Protein 7T7Z (pdb70)

Radius of gyration: 14.28 Å; Cα contacts (8 Å, |Δi|>4): 454; chains: 1; bounding box: 36×29×34 Å

InterPro domains:
  IPR001701 Glycoside hydrolase family 9 [PF00759] (27-450)
  IPR008928 Six-hairpin glycosidase superfamily [SSF48208] (24-455)
  IPR012341 Six-hairpin glycosidase-like superfamily [G3DSA:1.50.10.10] (22-467)
  IPR018221 Glycoside hydrolase family 9, His active site [PS00592] (366-392)
  IPR033126 Glycosyl hydrolases family 9, Asp/Glu active sites [PS00698] (426-444)

Secondary structure (DSSP, 8-state):
--SPPEEEEESSSB-TT-EE---SSEEEEE-SS--TT-S-EEEE---TT-EEEEEEEEEEETTT--EEEEEEE-TTT----EEEEEEETTEEEEEEEHHHHTTTPPPPTTSEEEEEEEHHHHH---SEEEEEEEEE-S-S----EEEEEEEEE-

Foldseek 3Di:
DPFWDKFWQQALHGDDPKDWPWDFDWDSADQPQADPVGRGWIKGWAAQFTKGKIWAALPDACVRFFKKKKKKACEPPFQAWKKKFWADPNHTQAIDTQCVQVVVHTGDHPDIDMGMDTCCPHRVDGGGTTIMMITHPPNHTDDMMIIHRTMTID

Nearest PDB structures (foldseek):
  7t7z-assembly1_A  TM=1.007E+00  e=8.226E-33  Dictyostelium discoideum
  2c26-assembly1_A  TM=5.458E-01  e=3.698E-05  Acetivibrio thermocellus
  9b45-assembly1_1  TM=5.619E-01  e=3.660E-03  Pseudomonas virus Pa193
  6za2-assembly1_B  TM=2.735E-01  e=1.788E-02  Porphyromonas gingivalis ATCC 33277
  6za2-assembly1_A  TM=2.754E-01  e=2.770E-02  Porphyromonas gingivalis ATCC 33277

CATH classification: 2.60.120.430

B-factor: mean 11.74, std 7.7, range [3.42, 46.46]

Sequence (154 aa):
GAMGESLSIYKSGLKNDFQDWSWGEHSLTDTTNVESGETNSISFTPKAYGAVFLGCFECIDTDTYNNIEFDINGGSSGAQLLRITVVKNSKSVGSKLITDDLNGGTPIEANSWTKIKASFIDDFKVSGKVDGIIWIQDIKGDTQSTVYISNNIIATA

Structure (mmCIF, N/CA/C/O backbone):
data_7T7Z
#
_entry.id   7T7Z
#
_cell.length_a   36.739
_cell.length_b   47.270
_cell.length_c   79.449
_cell.angle_alpha   90.000
_cell.angle_beta   90.000
_cell.angle_gamma   90.000
#
_symmetry.space_group_name_H-M   'P 2 21 21'
#
loop_
_entity.id
_entity.type
_entity.pdbx_description
1 polymer Endoglucanase
2 non-polymer 1,2-ETHANEDIOL
3 non-polymer 'SODIUM ION'
4 non-polymer '(2S)-2-hydroxybutanedioic acid'
5 water water
#
loop_
_atom_site.group_PDB
_atom_site.id
_atom_site.type_symbol
_atom_site.label_atom_id
_atom_site.label_alt_id
_atom_site.label_comp_id
_atom_site.label_asym_id
_atom_site.label_entity_id
_atom_site.label_seq_id
_atom_site.pdbx_PDB_ins_code
_atom_site.Cartn_x
_atom_site.Cartn_y
_atom_site.Cartn_z
_atom_site.occupancy
_atom_site.B_iso_or_equiv
_atom_site.auth_seq_id
_atom_site.auth_comp_id
_atom_site.auth_asym_id
_atom_site.auth_atom_id
_atom_site.pdbx_PDB_model_num
ATOM 1 N N . GLY A 1 1 ? 46.629 20.629 6.687 1.00 41.59 552 GLY A N 1
ATOM 2 C CA . GLY A 1 1 ? 45.782 21.768 6.988 1.00 38.43 552 GLY A CA 1
ATOM 3 C C . GLY A 1 1 ? 46.1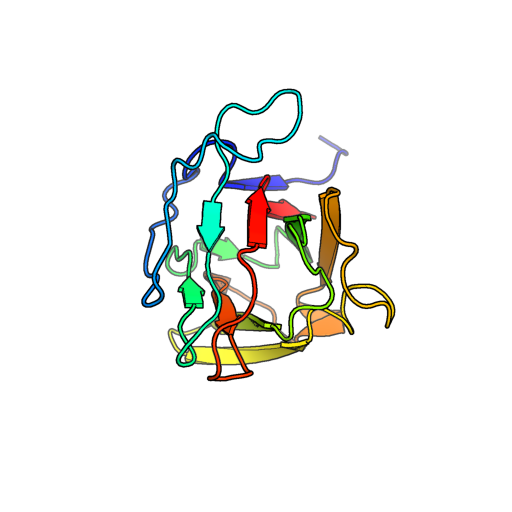05 22.407 8.324 1.00 35.07 552 GLY A C 1
ATOM 4 O O . GLY A 1 1 ? 46.171 21.725 9.348 1.00 33.47 552 GLY A O 1
ATOM 5 N N . ALA A 1 2 ? 46.311 23.728 8.313 1.00 31.68 553 ALA A N 1
ATOM 6 C CA . ALA A 1 2 ? 46.622 24.448 9.542 1.00 23.39 553 ALA A CA 1
ATOM 7 C C . ALA A 1 2 ? 45.412 24.595 10.451 1.00 16.43 553 ALA A C 1
ATOM 8 O O . ALA A 1 2 ? 45.582 24.831 11.652 1.00 14.96 553 ALA A O 1
ATOM 10 N N . MET A 1 3 ? 44.202 24.477 9.906 1.00 17.02 554 MET A N 1
ATOM 11 C CA . MET A 1 3 ? 42.999 24.501 10.727 1.00 16.16 554 MET A CA 1
ATOM 12 C C . MET A 1 3 ? 43.001 23.342 11.714 1.00 10.85 554 MET A C 1
ATOM 13 O O . MET A 1 3 ? 43.418 22.226 11.388 1.00 14.03 554 MET A O 1
ATOM 18 N N . GLY A 1 4 ? 42.535 23.615 12.929 1.00 10.59 555 GLY A N 1
ATOM 19 C CA . GLY A 1 4 ? 42.465 22.569 13.934 1.00 11.18 555 GLY A CA 1
ATOM 20 C C . GLY A 1 4 ? 41.501 21.467 13.526 1.00 9.23 555 GLY A C 1
ATOM 21 O O . GLY A 1 4 ? 40.433 21.721 12.960 1.00 11.43 555 GLY A O 1
ATOM 22 N N . GLU A 1 5 ? 41.883 20.230 13.833 1.00 9.03 556 GLU A N 1
ATOM 23 C CA . GLU A 1 5 ? 41.048 19.080 13.521 1.00 8.34 556 GLU A CA 1
ATOM 24 C C . GLU A 1 5 ? 39.776 19.086 14.366 1.00 9.08 556 GLU A C 1
ATOM 25 O O . GLU A 1 5 ? 39.709 19.685 15.442 1.00 9.13 556 GLU A O 1
ATOM 31 N N . SER A 1 6 ? 38.753 18.402 13.857 1.00 8.47 557 SER A N 1
ATOM 32 C CA . SER A 1 6 ? 37.531 18.182 14.613 1.00 8.20 557 SER A CA 1
ATOM 33 C C . SER A 1 6 ? 36.947 16.832 14.225 1.00 10.11 557 SER A C 1
ATOM 34 O O . SER A 1 6 ? 37.161 16.342 13.112 1.00 10.69 557 SER A O 1
ATOM 37 N N . LEU A 1 7 ? 36.207 16.238 15.158 1.00 7.89 558 LEU A N 1
ATOM 38 C CA . LEU A 1 7 ? 35.635 14.906 14.982 1.00 8.85 558 LEU A CA 1
ATOM 39 C C . LEU A 1 7 ? 34.186 14.951 15.444 1.00 8.33 558 LEU A C 1
ATOM 40 O O . LEU A 1 7 ? 33.917 15.059 16.644 1.00 8.86 558 LEU A O 1
ATOM 45 N N . SER A 1 8 ? 33.258 14.856 14.494 1.00 7.31 559 SER A N 1
ATOM 46 C CA . SER A 1 8 ? 31.841 14.914 14.819 1.00 8.62 559 SER A CA 1
ATOM 47 C C . SER A 1 8 ? 31.413 13.647 15.550 1.00 7.82 559 SER A C 1
ATOM 48 O O . SER A 1 8 ? 31.730 12.531 15.130 1.00 8.02 559 SER A O 1
ATOM 51 N N . ILE A 1 9 ? 30.679 13.823 16.640 1.00 6.03 560 ILE A N 1
ATOM 52 C CA . ILE A 1 9 ? 30.141 12.720 17.425 1.00 5.71 560 ILE A CA 1
ATOM 53 C C . ILE A 1 9 ? 28.634 12.594 17.236 1.00 6.73 560 ILE A C 1
ATOM 54 O O . ILE A 1 9 ? 28.109 11.498 17.015 1.00 6.31 560 ILE A O 1
ATOM 59 N N . TYR A 1 10 ? 27.924 13.714 17.298 1.00 5.69 561 TYR A N 1
ATOM 60 C CA . TYR A 1 10 ? 26.510 13.751 16.945 1.00 5.15 561 TYR A CA 1
ATOM 61 C C . TYR A 1 10 ? 26.258 15.043 16.191 1.00 5.71 561 TYR A C 1
ATOM 62 O O . TYR A 1 10 ? 26.511 16.131 16.718 1.00 6.11 561 TYR A O 1
ATOM 71 N N . LYS A 1 11 ? 25.769 14.925 14.962 1.00 6.73 562 LYS A N 1
ATOM 72 C CA . LYS A 1 11 ? 25.394 16.079 14.142 1.00 5.84 562 LYS A CA 1
ATOM 73 C C . LYS A 1 11 ? 24.139 15.644 13.393 1.00 5.38 562 LYS A C 1
ATOM 74 O O . LYS A 1 11 ? 24.222 15.075 12.301 1.00 8.05 562 LYS A O 1
ATOM 77 N N . SER A 1 12 ? 22.979 15.896 14.003 1.00 6.80 563 SER A N 1
ATOM 78 C CA . SER A 1 12 ? 21.705 15.375 13.506 1.00 6.73 563 SER A CA 1
ATOM 79 C C . SER A 1 12 ? 21.767 13.863 13.311 1.00 7.26 563 SER A C 1
ATOM 80 O O . SER A 1 12 ? 21.195 13.311 12.369 1.00 12.73 563 SER A O 1
ATOM 83 N N . GLY A 1 13 ? 22.475 13.195 14.204 1.00 4.89 564 GLY A N 1
ATOM 84 C CA . GLY A 1 13 ? 22.692 11.763 14.123 1.00 6.11 564 GLY A CA 1
ATOM 85 C C . GLY A 1 13 ? 24.102 11.412 14.556 1.00 6.90 564 GLY A C 1
ATOM 86 O O . GLY A 1 13 ? 25.025 12.223 14.495 1.00 5.98 564 GLY A O 1
ATOM 87 N N . LEU A 1 14 ? 24.270 10.171 15.004 1.00 5.38 565 LEU A N 1
ATOM 88 C CA . LEU A 1 14 ? 25.583 9.707 15.430 1.00 3.88 565 LEU A CA 1
ATOM 89 C C . LEU A 1 14 ? 26.531 9.635 14.242 1.00 5.23 565 LEU A C 1
ATOM 90 O O . LEU A 1 14 ? 26.142 9.254 13.134 1.00 7.99 565 LEU A O 1
ATOM 95 N N . LYS A 1 15 ? 27.785 10.006 14.478 1.00 4.42 566 LYS A N 1
ATOM 96 C CA . LYS A 1 15 ? 28.786 10.062 13.430 1.00 6.37 566 LYS A CA 1
ATOM 97 C C . LYS A 1 15 ? 30.044 9.356 13.906 1.00 7.67 566 LYS A C 1
ATOM 98 O O . LYS A 1 15 ? 30.233 9.120 15.102 1.00 5.67 566 LYS A O 1
ATOM 104 N N . ASN A 1 16 ? 30.892 9.007 12.939 1.00 6.84 567 ASN A N 1
ATOM 105 C CA . ASN A 1 16 ? 32.246 8.514 13.207 1.00 6.58 567 ASN A CA 1
ATOM 106 C C . ASN A 1 16 ? 32.248 7.312 14.148 1.00 6.57 567 ASN A C 1
ATOM 107 O O . ASN A 1 16 ? 33.120 7.170 15.008 1.00 9.18 567 ASN A O 1
ATOM 112 N N . ASP A 1 17 ? 31.252 6.442 13.982 1.00 7.16 568 ASP A N 1
ATOM 113 C CA . ASP A 1 17 ? 31.135 5.161 14.675 1.00 8.01 568 ASP A CA 1
ATOM 114 C C . ASP A 1 17 ? 30.789 5.305 16.151 1.00 7.40 568 ASP A C 1
ATOM 115 O O . ASP A 1 17 ? 30.894 4.329 16.903 1.00 7.89 568 ASP A O 1
ATOM 120 N N . PHE A 1 18 ? 30.380 6.486 16.598 1.00 6.78 569 PHE A N 1
ATOM 121 C CA . PHE A 1 18 ? 29.988 6.623 17.991 1.00 6.40 569 PHE A CA 1
ATOM 122 C C . PHE A 1 18 ? 28.670 5.908 18.239 1.00 6.72 569 PHE A C 1
ATOM 123 O O . PHE A 1 18 ? 27.777 5.900 17.387 1.00 7.62 569 PHE A O 1
ATOM 131 N N . GLN A 1 19 ? 28.572 5.275 19.403 1.00 4.76 570 GLN A N 1
ATOM 132 C CA . GLN A 1 19 ? 27.449 4.421 19.748 1.00 4.46 570 GLN A CA 1
ATOM 133 C C . GLN A 1 19 ? 26.666 5.025 20.904 1.00 5.72 570 GLN A C 1
ATOM 134 O O . GLN A 1 19 ? 27.216 5.732 21.752 1.00 7.07 570 GLN A O 1
ATOM 140 N N . ASP A 1 20 ? 25.371 4.732 20.933 1.00 6.24 571 ASP A N 1
ATOM 141 C CA . ASP A 1 20 ? 24.487 5.225 21.985 1.00 6.70 571 ASP A CA 1
ATOM 142 C C . ASP A 1 20 ? 24.487 4.217 23.125 1.00 6.58 571 ASP A C 1
ATOM 143 O O . ASP A 1 20 ? 23.782 3.206 23.079 1.00 7.06 571 ASP A O 1
ATOM 148 N N . TRP A 1 21 ? 25.274 4.501 24.159 1.00 6.35 572 TRP A N 1
ATOM 149 C CA . TRP A 1 21 ? 25.342 3.673 25.354 1.00 6.14 572 TRP A CA 1
ATOM 150 C C . TRP A 1 21 ? 24.543 4.264 26.513 1.00 6.97 572 TRP A C 1
ATOM 151 O O . TRP A 1 21 ? 24.770 3.889 27.671 1.00 8.01 572 TRP A O 1
ATOM 162 N N . SER A 1 22 ? 23.599 5.156 26.213 1.00 7.04 573 SER A N 1
ATOM 163 C CA . SER A 1 22 ? 22.854 5.866 27.243 1.00 8.41 573 SER A CA 1
ATOM 164 C C . SER A 1 22 ? 22.006 4.918 28.074 1.00 8.42 573 SER A C 1
ATOM 165 O O . SER A 1 22 ? 21.490 3.909 27.584 1.00 10.75 573 SER A O 1
ATOM 168 N N . TRP A 1 23 ? 21.836 5.280 29.345 1.00 7.31 574 TRP A N 1
ATOM 169 C CA . TRP A 1 23 ? 20.902 4.590 30.214 1.00 7.64 574 TRP A CA 1
ATOM 170 C C . TRP A 1 23 ? 19.731 5.452 30.659 1.00 8.77 574 TRP A C 1
ATOM 171 O O . TRP A 1 23 ? 18.791 4.919 31.258 1.00 12.83 574 TRP A O 1
ATOM 182 N N . GLY A 1 24 ? 19.752 6.754 30.379 1.00 7.86 575 GLY A N 1
ATOM 183 C CA . GLY A 1 24 ? 18.614 7.595 30.683 1.00 11.88 575 GLY A CA 1
ATOM 184 C C . GLY A 1 24 ? 17.603 7.619 29.553 1.00 12.75 575 GLY A C 1
ATOM 185 O O . GLY A 1 24 ? 17.884 7.230 28.423 1.00 11.10 575 GLY A O 1
ATOM 186 N N . GLU A 1 25 ? 16.401 8.083 29.876 1.00 26.94 576 GLU A N 1
ATOM 187 C CA . GLU A 1 25 ? 15.379 8.233 28.851 1.00 31.51 576 GLU A CA 1
ATOM 188 C C . GLU A 1 25 ? 15.752 9.395 27.943 1.00 15.50 576 GLU A C 1
ATOM 189 O O . GLU A 1 25 ? 16.040 10.499 28.414 1.00 16.48 576 GLU A O 1
ATOM 191 N N . HIS A 1 26 ? 15.754 9.145 26.637 1.00 8.63 577 HIS A N 1
ATOM 192 C CA . HIS A 1 26 ? 16.255 10.123 25.680 1.00 7.26 577 HIS A CA 1
ATOM 193 C C . HIS A 1 26 ? 15.826 9.681 24.289 1.00 6.75 577 HIS A C 1
ATOM 194 O O . HIS A 1 26 ? 15.418 8.535 24.078 1.00 6.96 577 HIS A O 1
ATOM 201 N N . SER A 1 27 ? 15.938 10.603 23.334 1.00 5.65 578 SER A N 1
ATOM 202 C CA . SER A 1 27 ? 15.748 10.282 21.927 1.00 5.02 578 SER A CA 1
ATOM 203 C C . SER A 1 27 ? 16.868 10.920 21.125 1.00 5.24 578 SER A C 1
ATOM 204 O O . SER A 1 27 ? 17.216 12.083 21.356 1.00 7.26 578 SER A O 1
ATOM 207 N N . LEU A 1 28 ? 17.427 10.159 20.185 1.00 4.65 579 LEU A N 1
ATOM 208 C CA . LEU A 1 28 ? 18.415 10.689 19.256 1.00 5.03 579 LEU A CA 1
ATOM 209 C C . LEU A 1 28 ? 17.796 11.417 18.075 1.00 5.91 579 LEU A C 1
ATOM 210 O O . LEU A 1 28 ? 18.534 11.948 17.239 1.00 5.78 579 LEU A O 1
ATOM 215 N N . THR A 1 29 ? 16.475 11.442 17.963 1.00 4.20 580 THR A N 1
ATOM 216 C CA . THR A 1 29 ? 15.811 11.985 16.781 1.00 5.51 580 THR A CA 1
ATOM 217 C C . THR A 1 29 ? 14.735 12.986 17.168 1.00 6.42 580 THR A C 1
ATOM 218 O O . THR A 1 29 ? 13.668 13.045 16.556 1.00 7.63 580 THR A O 1
ATOM 222 N N . ASP A 1 30 ? 15.001 13.799 18.186 1.00 5.39 581 ASP A N 1
ATOM 223 C CA . ASP A 1 30 ? 14.047 14.831 18.561 1.00 7.60 581 ASP A CA 1
ATOM 224 C C . ASP A 1 30 ? 13.937 15.866 17.450 1.00 5.98 581 ASP A C 1
ATOM 225 O O . ASP A 1 30 ? 14.942 16.307 16.883 1.00 7.00 581 ASP A O 1
ATOM 230 N N . THR A 1 31 ? 12.700 16.245 17.130 1.00 5.68 582 THR A N 1
ATOM 231 C CA . THR A 1 31 ? 12.436 17.275 16.134 1.00 6.31 582 THR A CA 1
ATOM 232 C C . THR A 1 31 ? 11.697 18.472 16.718 1.00 5.72 582 THR A C 1
ATOM 233 O O . THR A 1 31 ? 11.274 19.353 15.957 1.00 9.15 582 THR A O 1
ATOM 237 N N . THR A 1 32 ? 11.542 18.541 18.042 1.00 5.98 583 THR A N 1
ATOM 238 C CA . THR A 1 32 ? 10.819 19.654 18.653 1.00 6.12 583 THR A CA 1
ATOM 239 C C . THR A 1 32 ? 11.704 20.847 18.981 1.00 9.85 583 THR A C 1
ATOM 240 O O . THR A 1 32 ? 11.197 21.968 19.085 1.00 13.18 583 THR A O 1
ATOM 244 N N . ASN A 1 33 ? 12.999 20.641 19.188 1.00 6.36 584 ASN A N 1
ATOM 2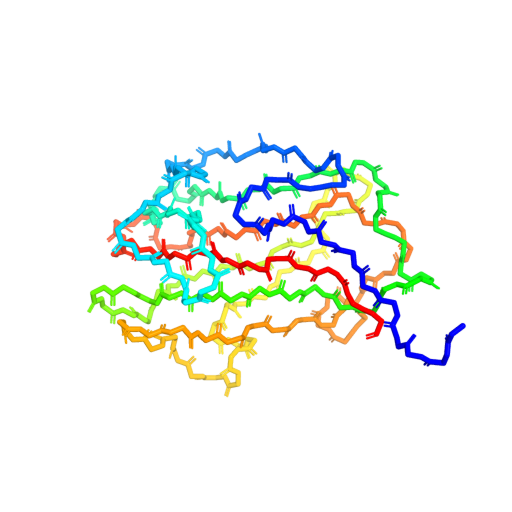45 C CA . ASN A 1 33 ? 13.919 21.739 19.466 1.00 7.53 584 ASN A CA 1
ATOM 246 C C . ASN A 1 33 ? 15.220 21.396 18.747 1.00 6.39 584 ASN A C 1
ATOM 247 O O . ASN A 1 33 ? 15.987 20.546 19.211 1.00 6.85 584 ASN A O 1
ATOM 252 N N . VAL A 1 34 ? 15.441 22.039 17.600 1.00 4.72 585 VAL A N 1
ATOM 253 C CA . VAL A 1 34 ? 16.517 21.696 16.676 1.00 6.08 585 VAL A CA 1
ATOM 254 C C . VAL A 1 34 ? 17.206 22.986 16.259 1.00 5.89 585 VAL A C 1
ATOM 255 O O . VAL A 1 34 ? 16.537 23.964 15.910 1.00 8.37 585 VAL A O 1
ATOM 259 N N . GLU A 1 35 ? 18.538 22.991 16.282 1.00 5.31 586 GLU A N 1
ATOM 260 C CA . GLU A 1 35 ? 19.270 24.164 15.823 1.00 7.44 586 GLU A CA 1
ATOM 261 C C . GLU A 1 35 ? 18.998 24.401 14.343 1.00 8.17 586 GLU A C 1
ATOM 262 O O . GLU A 1 35 ? 18.776 23.466 13.569 1.00 8.93 586 GLU A O 1
ATOM 268 N N . SER A 1 36 ? 19.013 25.671 13.948 1.00 8.33 587 SER A N 1
ATOM 269 C CA . SER A 1 36 ? 18.936 25.993 12.530 1.00 8.30 587 SER A CA 1
ATOM 270 C C . SER A 1 36 ? 20.089 25.323 11.790 1.00 12.65 587 SER A C 1
ATOM 271 O O . SER A 1 36 ? 21.206 25.222 12.303 1.00 15.69 587 SER A O 1
ATOM 274 N N . GLY A 1 37 ? 19.808 24.827 10.592 1.00 20.68 588 GLY A N 1
ATOM 275 C CA . GLY A 1 37 ? 20.809 24.078 9.868 1.00 15.03 588 GLY A CA 1
ATOM 276 C C . GLY A 1 37 ? 21.008 22.651 10.335 1.00 13.30 588 GLY A C 1
ATOM 277 O O . GLY A 1 37 ? 21.842 21.944 9.757 1.00 17.22 588 GLY A O 1
ATOM 278 N N . GLU A 1 38 ? 20.297 22.210 11.371 1.00 8.86 589 GLU A N 1
ATOM 279 C CA . GLU A 1 38 ? 20.239 20.806 11.752 1.00 8.11 589 GLU A CA 1
ATOM 280 C C . GLU A 1 38 ? 18.833 20.269 11.514 1.00 7.97 589 GLU A C 1
ATOM 281 O O . GLU A 1 38 ? 17.885 21.020 11.273 1.00 10.11 589 GLU A O 1
ATOM 287 N N . THR A 1 39 ? 18.708 18.942 11.578 1.00 8.21 590 THR A N 1
ATOM 288 C CA . THR A 1 39 ? 17.421 18.281 11.433 1.00 7.16 590 THR A CA 1
ATOM 289 C C . THR A 1 39 ? 16.964 17.537 12.678 1.00 9.11 590 THR A C 1
ATOM 29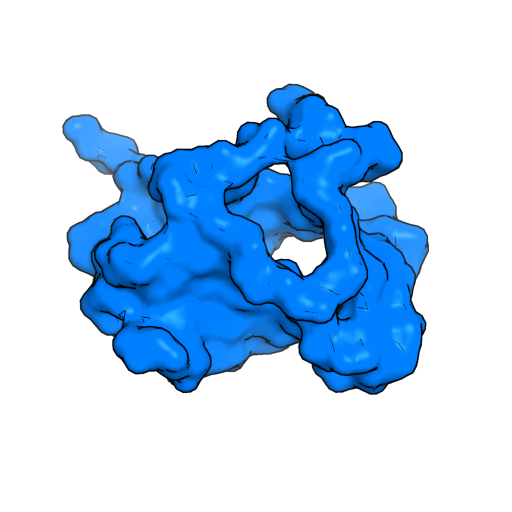0 O O . THR A 1 39 ? 15.764 17.268 12.802 1.00 10.68 590 THR A O 1
ATOM 294 N N . ASN A 1 40 ? 17.871 17.191 13.589 1.00 5.91 591 ASN A N 1
ATOM 295 C CA . ASN A 1 40 ? 17.505 16.501 14.812 1.00 6.06 591 ASN A CA 1
ATOM 296 C C . ASN A 1 40 ? 18.396 16.972 15.948 1.00 6.67 591 ASN A C 1
ATOM 297 O O . ASN A 1 40 ? 19.494 17.494 15.738 1.00 8.56 591 ASN A O 1
ATOM 302 N N . SER A 1 41 ? 17.904 16.764 17.161 1.00 5.36 592 SER A N 1
ATOM 303 C CA . SER A 1 41 ? 18.683 16.921 18.373 1.00 5.08 592 SER A CA 1
ATOM 304 C C . SER A 1 41 ? 18.502 15.681 19.241 1.00 3.42 592 SER A C 1
ATOM 305 O O . SER A 1 41 ? 17.607 14.863 19.011 1.00 5.30 592 SER A O 1
ATOM 308 N N . ILE A 1 42 ? 19.375 15.531 20.231 1.00 5.35 593 ILE A N 1
ATOM 309 C CA . ILE A 1 42 ? 19.169 14.546 21.287 1.00 5.60 593 ILE A CA 1
ATOM 310 C C . ILE A 1 42 ? 18.346 15.225 22.370 1.00 5.44 593 ILE A C 1
ATOM 311 O O . ILE A 1 42 ? 18.782 16.229 22.941 1.00 8.13 593 ILE A O 1
ATOM 316 N N . SER A 1 43 ? 17.163 14.696 22.660 1.00 4.69 594 SER A N 1
ATOM 317 C CA . SER A 1 43 ? 16.418 15.179 23.812 1.00 5.35 594 SER A CA 1
ATOM 318 C C . SER A 1 43 ? 16.644 14.239 24.984 1.00 6.39 594 SER A C 1
ATOM 319 O O . SER A 1 43 ? 16.757 13.024 24.807 1.00 6.95 594 SER A O 1
ATOM 322 N N . PHE A 1 44 ? 16.708 14.811 26.180 1.00 5.89 595 PHE A N 1
ATOM 323 C CA . PHE A 1 44 ? 17.055 14.065 27.380 1.00 7.69 595 PHE A CA 1
ATOM 324 C C . PHE A 1 44 ? 16.307 14.708 28.534 1.00 7.77 595 PHE A C 1
ATOM 325 O O . PHE A 1 44 ? 16.534 15.882 28.831 1.00 6.43 595 PHE A O 1
ATOM 333 N N . THR A 1 45 ? 15.408 13.959 29.171 1.00 6.82 596 THR A N 1
ATOM 334 C CA . THR A 1 45 ? 14.749 14.439 30.378 1.00 6.44 596 THR A CA 1
ATOM 335 C C . THR A 1 45 ? 15.583 13.963 31.557 1.00 7.75 596 THR A C 1
ATOM 336 O O . THR A 1 45 ? 15.573 12.762 31.863 1.00 8.12 596 THR A O 1
ATOM 340 N N . PRO A 1 46 ? 16.346 14.836 32.212 1.00 6.34 597 PRO A N 1
ATOM 341 C CA . PRO A 1 46 ? 17.241 14.378 33.287 1.00 8.43 597 PRO A CA 1
ATOM 342 C C . PRO A 1 46 ? 16.429 13.948 34.498 1.00 7.87 597 PRO A C 1
ATOM 343 O O . PRO A 1 46 ? 15.672 14.738 35.065 1.00 8.20 597 PRO A O 1
ATOM 347 N N . LYS A 1 47 ? 16.588 12.688 34.891 1.00 6.48 598 LYS A N 1
ATOM 348 C CA . LYS A 1 47 ? 15.881 12.163 36.049 1.00 7.44 598 LYS A CA 1
ATOM 349 C C . LYS A 1 47 ? 16.531 10.851 36.448 1.00 9.09 598 LYS A C 1
ATOM 350 O O . LYS A 1 47 ? 17.154 10.184 35.619 1.00 9.73 598 LYS A O 1
ATOM 354 N N . ALA A 1 48 ? 16.392 10.502 37.727 1.00 8.32 599 ALA A N 1
ATOM 355 C CA . ALA A 1 48 ? 16.812 9.200 38.248 1.00 10.23 599 ALA A CA 1
ATOM 356 C C . ALA A 1 48 ? 18.273 8.888 37.939 1.00 9.12 599 ALA A C 1
ATOM 357 O O . ALA A 1 48 ? 18.660 7.720 37.835 1.00 10.87 599 ALA A O 1
ATOM 359 N N . TYR A 1 49 ? 19.094 9.928 37.789 1.00 8.46 600 TYR A N 1
ATOM 360 C CA . TYR A 1 49 ? 20.528 9.793 37.549 1.00 7.97 600 TYR A CA 1
ATOM 361 C C . TYR A 1 49 ? 20.832 9.119 36.216 1.00 7.75 600 TYR A C 1
ATOM 362 O O . TYR A 1 49 ? 21.916 8.558 36.026 1.00 8.66 600 TYR A O 1
ATOM 371 N N . GLY A 1 50 ? 19.886 9.180 35.283 1.00 7.41 601 GLY A N 1
ATOM 372 C CA . GLY A 1 50 ? 20.129 8.701 33.938 1.00 8.24 601 GLY A CA 1
ATOM 373 C C . GLY A 1 50 ? 21.118 9.583 33.203 1.00 7.86 601 GLY A C 1
ATOM 374 O O . GLY A 1 50 ? 21.447 10.695 33.621 1.00 8.67 601 GLY A O 1
ATOM 375 N N . ALA A 1 51 ? 21.610 9.074 32.074 1.00 6.50 602 ALA A N 1
ATOM 376 C CA . ALA A 1 51 ? 22.610 9.812 31.319 1.00 5.98 602 ALA A CA 1
ATOM 377 C C . ALA A 1 51 ? 22.501 9.505 29.836 1.00 5.76 602 A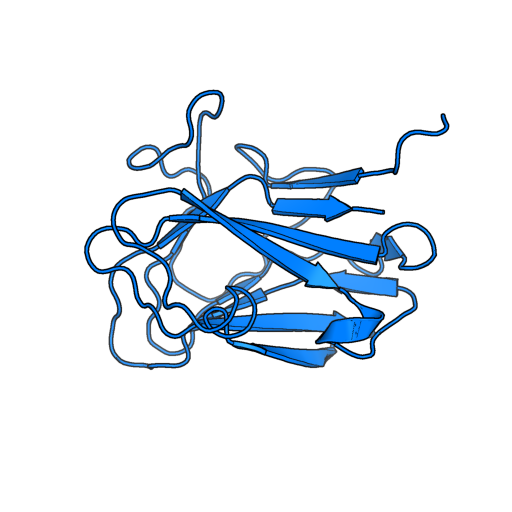LA A C 1
ATOM 378 O O . ALA A 1 51 ? 22.087 8.412 29.435 1.00 7.98 602 ALA A O 1
ATOM 380 N N . VAL A 1 52 ? 22.889 10.489 29.036 1.00 6.00 603 VAL A N 1
ATOM 381 C CA . VAL A 1 52 ? 23.193 10.292 27.626 1.00 4.40 603 VAL A CA 1
ATOM 382 C C . VAL A 1 52 ? 24.687 10.001 27.552 1.00 6.79 603 VAL A C 1
ATOM 383 O O . VAL A 1 52 ? 25.506 10.816 27.986 1.00 6.70 603 VAL A O 1
ATOM 387 N N . PHE A 1 53 ? 25.038 8.828 27.032 1.00 6.19 604 PHE A N 1
ATOM 388 C CA . PHE A 1 53 ? 26.408 8.320 27.039 1.00 6.39 604 PHE A CA 1
ATOM 389 C C . PHE A 1 53 ? 26.720 7.903 25.611 1.00 5.21 604 PHE A C 1
ATOM 390 O O . PHE A 1 53 ? 26.139 6.938 25.103 1.00 7.35 604 PHE A O 1
ATOM 398 N N . LEU A 1 54 ? 27.621 8.630 24.961 1.00 6.89 605 LEU A N 1
ATOM 399 C CA . LEU A 1 54 ? 28.027 8.335 23.597 1.00 6.74 605 LEU A CA 1
ATOM 400 C C . LEU A 1 54 ? 29.448 7.801 23.645 1.00 7.00 605 LEU A C 1
ATOM 401 O O . LEU A 1 54 ? 30.343 8.462 24.177 1.00 7.32 605 LEU A O 1
ATOM 406 N N . GLY A 1 55 ? 29.640 6.598 23.122 1.00 6.30 606 GLY A N 1
ATOM 407 C CA . GLY A 1 55 ? 30.872 5.870 23.335 1.00 6.92 606 GLY A CA 1
ATOM 408 C C . GLY A 1 55 ? 31.495 5.403 22.039 1.00 6.42 606 GLY A C 1
ATOM 409 O O . GLY A 1 55 ? 30.818 5.169 21.039 1.00 6.59 606 GLY A O 1
ATOM 410 N N . CYS A 1 56 ? 32.812 5.266 22.083 1.00 6.80 607 CYS A N 1
ATOM 411 C CA . CYS A 1 56 ? 33.579 4.764 20.953 1.00 6.23 607 CYS A CA 1
ATOM 412 C C . CYS A 1 56 ? 34.929 4.403 21.556 1.00 7.11 607 CYS A C 1
ATOM 413 O O . CYS A 1 56 ? 35.707 5.295 21.905 1.00 8.11 607 CYS A O 1
ATOM 416 N N . PHE A 1 57 ? 35.172 3.104 21.723 1.00 6.03 608 PHE A N 1
ATOM 417 C CA . PHE A 1 57 ? 36.321 2.611 22.470 1.00 6.34 608 PHE A CA 1
ATOM 418 C C . PHE A 1 57 ? 37.610 3.186 21.901 1.00 7.41 608 PHE A C 1
ATOM 419 O O . PHE A 1 57 ? 37.943 2.949 20.735 1.00 7.52 608 PHE A O 1
ATOM 427 N N . GLU A 1 58 ? 38.328 3.951 22.726 1.00 6.93 609 GLU A N 1
ATOM 428 C CA . GLU A 1 58 ? 39.632 4.522 22.384 1.00 6.88 609 GLU A CA 1
ATOM 429 C C . GLU A 1 58 ? 39.601 5.369 21.113 1.00 7.81 609 GLU A C 1
ATOM 430 O O . GLU A 1 58 ? 40.630 5.535 20.449 1.00 9.88 609 GLU A O 1
ATOM 436 N N . CYS A 1 59 ? 38.447 5.945 20.771 1.00 8.74 610 CYS A N 1
ATOM 437 C CA . CYS A 1 59 ? 38.334 6.625 19.484 1.00 9.89 610 CYS A CA 1
ATOM 438 C C . CYS A 1 59 ? 38.827 8.064 19.519 1.00 8.25 610 CYS A C 1
ATOM 439 O O . CYS A 1 59 ? 39.185 8.606 18.469 1.00 13.32 610 CYS A O 1
ATOM 442 N N . ILE A 1 60 ? 38.810 8.710 20.679 1.00 6.85 611 ILE A N 1
ATOM 443 C CA . ILE A 1 60 ? 39.268 10.090 20.812 1.00 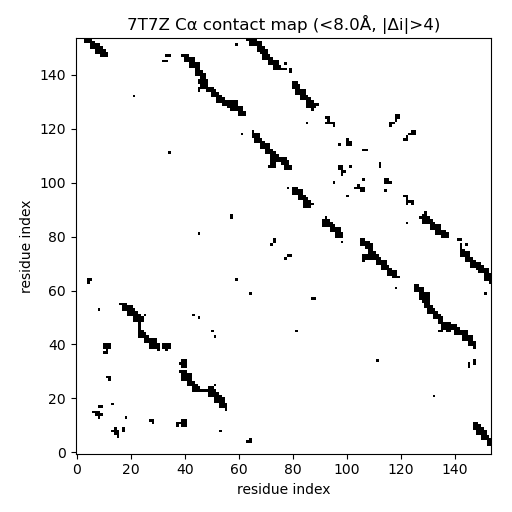7.31 611 ILE A CA 1
ATOM 444 C C . ILE A 1 60 ? 40.653 10.056 21.442 1.00 7.23 611 ILE A C 1
ATOM 445 O O . ILE A 1 60 ? 40.798 9.783 22.638 1.00 12.61 611 ILE A O 1
ATOM 450 N N . ASP A 1 61 ? 41.681 10.332 20.652 1.00 7.34 612 ASP A N 1
ATOM 451 C CA . ASP A 1 61 ? 43.041 10.418 21.167 1.00 6.74 612 ASP A CA 1
ATOM 452 C C . ASP A 1 61 ? 43.346 11.884 21.442 1.00 8.44 612 ASP A C 1
ATOM 453 O O . ASP A 1 61 ? 43.210 12.724 20.548 1.00 8.52 612 ASP A O 1
ATOM 458 N N . THR A 1 62 ? 43.742 12.195 22.678 1.00 7.11 613 THR A N 1
ATOM 459 C CA . THR A 1 62 ? 44.062 13.584 22.986 1.00 9.22 613 THR A CA 1
ATOM 460 C C . THR A 1 62 ? 45.321 14.077 22.286 1.00 8.06 613 THR A C 1
ATOM 461 O O . THR A 1 62 ? 45.586 15.284 22.324 1.00 9.19 613 THR A O 1
ATOM 465 N N . ASP A 1 63 ? 46.094 13.190 21.646 1.00 7.30 614 ASP A N 1
ATOM 466 C CA . ASP A 1 63 ? 47.161 13.673 20.774 1.00 7.85 614 ASP A CA 1
ATOM 467 C C . ASP A 1 63 ? 46.624 14.303 19.494 1.00 7.75 614 ASP A C 1
ATOM 468 O O . ASP A 1 63 ? 47.413 14.835 18.705 1.00 8.24 614 ASP A O 1
ATOM 473 N N . THR A 1 64 ? 45.306 14.251 19.288 1.00 7.20 615 THR A N 1
ATOM 474 C CA . THR A 1 64 ? 44.643 14.826 18.129 1.00 7.69 615 THR A CA 1
ATOM 475 C C . THR A 1 64 ? 43.566 15.836 18.497 1.00 6.85 615 THR A C 1
ATOM 476 O O . THR A 1 64 ? 43.384 16.815 17.765 1.00 8.30 615 THR A O 1
ATOM 480 N N . TYR A 1 65 ? 42.880 15.655 19.628 1.00 6.64 616 TYR A N 1
ATOM 481 C CA . TYR A 1 65 ? 41.794 16.536 20.053 1.00 6.03 616 TYR A CA 1
ATOM 482 C C . TYR A 1 65 ? 42.003 16.973 21.493 1.00 11.68 616 TYR A C 1
ATOM 483 O O . TYR A 1 65 ? 42.190 16.134 22.379 1.00 16.62 616 TYR A O 1
ATOM 492 N N . ASN A 1 66 ? 41.931 18.280 21.728 1.00 6.19 617 ASN A N 1
ATOM 493 C CA . ASN A 1 66 ? 42.111 18.832 23.062 1.00 6.95 617 ASN A CA 1
ATOM 494 C C . ASN A 1 66 ? 40.816 18.929 23.854 1.00 5.48 617 ASN A C 1
ATOM 495 O O . ASN A 1 66 ? 40.874 18.996 25.087 1.00 7.16 617 ASN A O 1
ATOM 500 N N . ASN A 1 67 ? 39.661 18.975 23.190 1.00 5.12 618 ASN A N 1
ATOM 501 C CA . ASN A 1 67 ? 38.426 19.353 23.861 1.00 4.77 618 ASN A CA 1
ATOM 502 C C . ASN A 1 67 ? 37.269 18.483 23.405 1.00 4.68 618 ASN A C 1
ATOM 503 O O . ASN A 1 67 ? 37.279 17.906 22.315 1.00 6.08 618 ASN A O 1
ATOM 508 N N . ILE A 1 68 ? 36.246 18.431 24.255 1.00 6.48 619 ILE A N 1
ATOM 509 C CA . ILE A 1 68 ? 34.931 17.923 23.892 1.00 4.58 619 ILE A CA 1
ATOM 510 C C . ILE A 1 68 ? 33.953 19.084 23.981 1.00 4.87 619 ILE A C 1
ATOM 511 O O . ILE A 1 68 ? 34.007 19.880 24.925 1.00 6.66 619 ILE A O 1
ATOM 516 N N . GLU A 1 69 ? 33.091 19.212 22.973 1.00 5.31 620 GLU A N 1
ATOM 517 C CA . GLU A 1 69 ? 32.161 20.330 22.914 1.00 4.81 620 GLU A CA 1
ATOM 518 C C . GLU A 1 69 ? 30.781 19.833 22.513 1.00 5.99 620 GLU A C 1
ATOM 519 O O . GLU A 1 69 ? 30.637 18.797 21.859 1.00 6.03 620 GLU A O 1
ATOM 525 N N . PHE A 1 70 ? 29.763 20.589 22.913 1.00 6.64 621 PHE A N 1
ATOM 526 C CA . PHE A 1 70 ? 28.405 20.321 22.466 1.00 6.27 621 PHE A CA 1
ATOM 527 C C . PHE A 1 70 ? 27.574 21.576 22.664 1.00 6.90 621 PHE A C 1
ATOM 528 O O . PHE A 1 70 ? 27.912 22.447 23.467 1.00 7.37 621 PHE A O 1
ATOM 536 N N . ASP A 1 71 ? 26.491 21.665 21.908 1.00 4.88 622 ASP A N 1
ATOM 537 C CA . ASP A 1 71 ? 25.497 22.705 22.105 1.00 6.07 622 ASP A CA 1
ATOM 538 C C . ASP A 1 71 ? 24.364 22.110 22.925 1.00 4.36 622 ASP A C 1
ATOM 539 O O . ASP A 1 71 ? 23.962 20.961 22.704 1.00 6.33 622 ASP A O 1
ATOM 544 N N . ILE A 1 72 ? 23.867 22.874 23.896 1.00 3.64 623 ILE A N 1
ATOM 545 C CA . ILE A 1 72 ? 22.768 22.416 24.735 1.00 4.41 623 ILE A CA 1
ATOM 546 C C . ILE A 1 72 ? 21.701 23.496 24.802 1.00 3.98 623 ILE A C 1
ATOM 547 O O . ILE A 1 72 ? 22.007 24.691 24.827 1.00 5.84 623 ILE A O 1
ATOM 552 N N . ASN A 1 73 ? 20.443 23.069 24.801 1.00 5.10 624 ASN A N 1
ATOM 553 C CA . ASN A 1 73 ? 19.309 23.967 24.952 1.00 4.41 624 ASN A CA 1
ATOM 554 C C . ASN A 1 73 ? 18.631 23.619 26.268 1.00 5.03 624 ASN A C 1
ATOM 555 O O . ASN A 1 73 ? 18.245 22.465 26.482 1.00 5.25 624 ASN A O 1
ATOM 560 N N . GLY A 1 74 ? 18.511 24.608 27.155 1.00 4.69 625 GLY A N 1
ATOM 561 C CA . GLY A 1 74 ? 17.915 24.398 28.461 1.00 5.94 625 GLY A CA 1
ATOM 562 C C . GLY A 1 74 ? 16.423 24.157 28.459 1.00 5.21 625 GLY A C 1
ATOM 563 O O . GLY A 1 74 ? 15.850 23.901 29.523 1.00 6.24 625 GLY A O 1
ATOM 564 N N . GLY A 1 75 ? 15.772 24.231 27.303 1.00 5.50 626 GLY A N 1
ATOM 565 C CA . GLY A 1 75 ? 14.346 23.952 27.278 1.00 5.76 626 GLY A CA 1
ATOM 566 C C . GLY A 1 75 ? 13.552 24.933 28.122 1.00 5.48 626 GLY A C 1
ATOM 567 O O . GLY A 1 75 ? 13.910 26.102 28.271 1.00 7.49 626 GLY A O 1
ATOM 568 N N . SER A 1 76 ? 12.459 24.433 28.708 1.00 7.95 627 SER A N 1
ATOM 569 C CA . SER A 1 76 ? 11.496 25.320 29.360 1.00 6.32 627 SER A CA 1
ATOM 570 C C . SER A 1 76 ? 12.099 26.049 30.553 1.00 8.60 627 SER A C 1
ATOM 571 O O . SER A 1 76 ? 11.849 27.245 30.747 1.00 12.37 627 SER A O 1
ATOM 574 N N . SER A 1 77 ? 12.876 25.347 31.368 1.00 8.83 628 SER A N 1
ATOM 575 C CA . SER A 1 77 ? 13.378 25.884 32.623 1.00 10.86 628 SER A CA 1
ATOM 576 C C . SER A 1 77 ? 14.807 26.395 32.549 1.00 7.94 628 SER A C 1
ATOM 577 O O . SER A 1 77 ? 15.142 27.356 33.250 1.00 9.84 628 SER A O 1
ATOM 580 N N . GLY A 1 78 ? 15.653 25.783 31.725 1.00 7.98 629 GLY A N 1
ATOM 581 C CA . GLY A 1 78 ? 17.071 26.019 31.881 1.00 8.42 629 GLY A CA 1
ATOM 582 C C . GLY A 1 78 ? 17.538 25.574 33.265 1.00 7.65 629 GLY A C 1
ATOM 583 O O . GLY A 1 78 ? 16.821 24.928 34.034 1.00 7.57 629 GLY A O 1
ATOM 584 N N . ALA A 1 79 ? 18.792 25.925 33.557 1.00 6.22 630 ALA A N 1
ATOM 585 C CA . ALA A 1 79 ? 19.369 25.773 34.896 1.00 6.75 630 ALA A CA 1
ATOM 586 C C . ALA A 1 79 ? 19.412 24.321 35.378 1.00 7.65 630 ALA A C 1
ATOM 587 O O . ALA A 1 79 ? 19.407 24.059 36.585 1.00 7.51 630 ALA A O 1
ATOM 589 N N . GLN A 1 80 ? 19.482 23.364 34.457 1.00 6.77 631 GLN A N 1
ATOM 590 C CA . GLN A 1 80 ? 19.517 21.967 34.865 1.00 6.83 631 GLN A CA 1
ATOM 591 C C . GLN A 1 80 ? 20.833 21.629 35.554 1.00 7.98 631 GLN A C 1
ATOM 592 O O . GLN A 1 80 ? 21.896 22.166 35.228 1.00 8.96 631 GLN A O 1
ATOM 598 N N . LEU A 1 81 ? 20.744 20.725 36.524 1.00 5.90 632 LEU A N 1
ATOM 599 C CA . LEU A 1 81 ? 21.909 20.233 37.245 1.00 7.66 632 LEU A CA 1
ATOM 600 C C . LEU A 1 81 ? 22.385 18.962 36.554 1.00 7.42 632 LEU A C 1
ATOM 601 O O . LEU A 1 81 ? 21.728 17.917 36.624 1.00 6.62 632 LEU A O 1
ATOM 606 N N . LEU A 1 82 ? 23.516 19.065 35.865 1.00 6.37 633 LEU A N 1
ATOM 607 C CA . LEU A 1 82 ? 24.039 17.992 35.043 1.00 5.69 633 LEU A CA 1
ATOM 608 C C . LEU A 1 82 ? 25.536 17.912 35.266 1.00 7.09 633 LEU A C 1
ATOM 609 O O . LEU A 1 82 ? 26.200 18.923 35.498 1.00 6.46 633 LEU A O 1
ATOM 614 N N . ARG A 1 83 ? 26.061 16.701 35.193 1.00 8.07 634 ARG A N 1
ATOM 615 C CA . ARG A 1 83 ? 27.495 16.487 35.216 1.00 7.46 634 ARG A CA 1
ATOM 616 C C . ARG A 1 83 ? 27.939 15.883 33.893 1.00 6.28 634 ARG A C 1
ATOM 617 O O . ARG A 1 83 ? 27.217 15.079 33.289 1.00 8.61 634 ARG A O 1
ATOM 625 N N . ILE A 1 84 ? 29.098 16.330 33.417 1.00 6.69 635 ILE A N 1
ATOM 626 C CA . ILE A 1 84 ? 29.716 15.813 32.204 1.00 6.88 635 ILE A CA 1
ATOM 627 C C . ILE A 1 84 ? 30.913 14.986 32.638 1.00 7.62 635 ILE A C 1
ATOM 628 O O . ILE A 1 84 ? 31.768 15.472 33.387 1.00 7.99 635 ILE A O 1
ATOM 633 N N . THR A 1 85 ? 30.966 13.739 32.183 1.00 7.16 636 THR A N 1
ATOM 634 C CA . THR A 1 85 ? 31.978 12.784 32.606 1.00 7.40 636 THR A CA 1
ATOM 635 C C . THR A 1 85 ? 32.716 12.264 31.381 1.00 7.38 636 THR A C 1
ATOM 636 O O . THR A 1 85 ? 32.108 12.022 30.335 1.00 9.00 636 THR A O 1
ATOM 640 N N . VAL A 1 86 ? 34.031 12.103 31.509 1.00 7.65 637 VAL A N 1
ATOM 641 C CA . VAL A 1 86 ? 34.861 11.516 30.465 1.00 7.61 637 VAL A CA 1
ATOM 642 C C . VAL A 1 86 ? 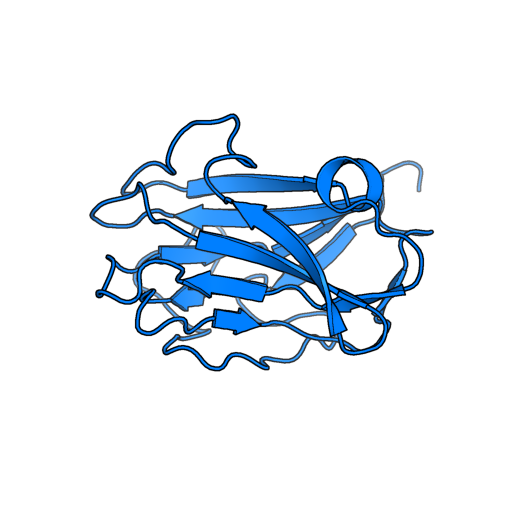35.235 10.106 30.901 1.00 6.76 637 VAL A C 1
ATOM 643 O O . VAL A 1 86 ? 35.497 9.861 32.085 1.00 9.64 637 VAL A O 1
ATOM 647 N N . VAL A 1 87 ? 35.254 9.177 29.947 1.00 7.87 638 VAL A N 1
ATOM 648 C CA . VAL A 1 87 ? 35.551 7.776 30.219 1.00 8.78 638 VAL A CA 1
ATOM 649 C C . VAL A 1 87 ? 36.874 7.414 29.553 1.00 9.01 638 VAL A C 1
ATOM 650 O O . VAL A 1 87 ? 37.089 7.724 28.375 1.00 10.47 638 VAL A O 1
ATOM 654 N N . LYS A 1 88 ? 37.760 6.772 30.313 1.00 8.47 639 LYS A N 1
ATOM 655 C CA . LYS A 1 88 ? 39.039 6.294 29.810 1.00 6.77 639 LYS A CA 1
ATOM 656 C C . LYS A 1 88 ? 39.314 4.944 30.447 1.00 9.40 639 LYS A C 1
ATOM 657 O O . LYS A 1 88 ? 39.059 4.754 31.640 1.00 10.66 639 LYS A O 1
ATOM 663 N N . ASN A 1 89 ? 39.842 4.013 29.655 1.00 8.91 640 ASN A N 1
ATOM 664 C CA . ASN A 1 89 ? 40.071 2.645 30.119 1.00 12.00 640 ASN A CA 1
ATOM 665 C C . ASN A 1 89 ? 38.812 2.056 30.751 1.00 12.75 640 ASN A C 1
ATOM 666 O O . ASN A 1 89 ? 38.862 1.399 31.794 1.00 11.49 640 ASN A O 1
ATOM 671 N N . SER A 1 90 ? 37.670 2.322 30.117 1.00 12.21 641 SER A N 1
ATOM 672 C CA . SER A 1 90 ? 36.375 1.755 30.483 1.00 10.08 641 SER A CA 1
ATOM 673 C C . SER A 1 90 ? 35.855 2.239 31.833 1.00 12.35 641 SER A C 1
ATOM 674 O O . SER A 1 90 ? 34.935 1.631 32.392 1.00 16.29 641 SER A O 1
ATOM 677 N N . LYS A 1 91 ? 36.407 3.327 32.371 1.00 11.46 642 LYS A N 1
ATOM 678 C CA . LYS A 1 91 ? 35.976 3.850 33.658 1.00 16.07 642 LYS A CA 1
ATOM 679 C C . LYS A 1 91 ? 35.877 5.366 33.589 1.00 13.17 642 LYS A C 1
ATOM 680 O O . LYS A 1 91 ? 36.626 6.021 32.860 1.00 12.87 642 LYS A O 1
ATOM 682 N N . SER A 1 92 ? 34.939 5.918 34.356 1.00 12.75 643 SER A N 1
ATOM 683 C CA . SER A 1 92 ? 34.860 7.364 34.509 1.00 12.27 643 SER A CA 1
ATOM 684 C C . SER A 1 92 ? 36.122 7.866 35.199 1.00 14.22 643 SER A C 1
ATOM 685 O O . SER A 1 92 ? 36.561 7.303 36.206 1.00 16.75 643 SER A O 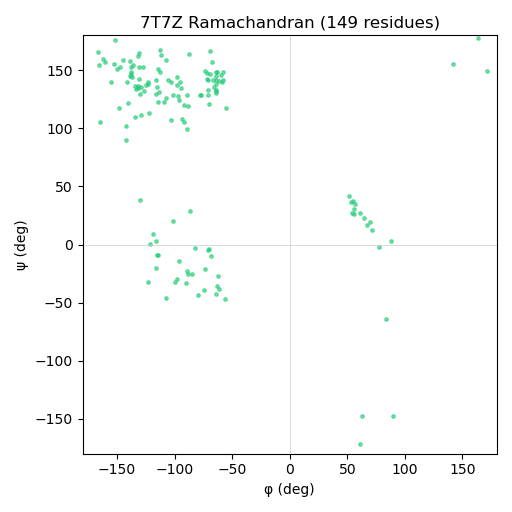1
ATOM 688 N N . VAL A 1 93 ? 36.722 8.918 34.650 1.00 12.53 644 VAL A N 1
ATOM 689 C CA . VAL A 1 93 ? 37.978 9.438 35.173 1.00 15.20 644 VAL A CA 1
ATOM 690 C C . VAL A 1 93 ? 37.893 10.891 35.608 1.00 17.69 644 VAL A C 1
ATOM 691 O O . VAL A 1 93 ? 38.891 11.443 36.078 1.00 20.05 644 VAL A O 1
ATOM 695 N N . GLY A 1 94 ? 36.732 11.521 35.489 1.00 17.95 645 GLY A N 1
ATOM 696 C CA . GLY A 1 94 ? 36.585 12.895 35.924 1.00 21.17 645 GLY A CA 1
ATOM 697 C C . GLY A 1 94 ? 35.254 13.475 35.499 1.00 14.05 645 GLY A C 1
ATOM 698 O O . GLY A 1 94 ? 34.712 13.087 34.459 1.00 16.01 645 GLY A O 1
ATOM 699 N N . SER A 1 95 ? 34.719 14.402 36.293 1.00 15.50 646 SER A N 1
ATOM 700 C CA . SER A 1 95 ? 33.433 15.017 35.997 1.00 9.81 646 SER A CA 1
ATOM 701 C C . SER A 1 95 ? 33.495 16.514 36.256 1.00 8.95 646 SER A C 1
ATOM 702 O O . SER A 1 95 ? 34.285 16.991 37.075 1.00 12.80 646 SER A O 1
ATOM 705 N N . LYS A 1 96 ? 32.648 17.251 35.539 1.00 7.55 647 LYS A N 1
ATOM 706 C CA . LYS A 1 96 ? 32.469 18.680 35.745 1.00 7.38 647 LYS A CA 1
ATOM 707 C C . LYS A 1 96 ? 30.984 18.996 35.686 1.00 6.22 647 LYS A C 1
ATOM 708 O O . LYS A 1 96 ? 30.247 18.395 34.898 1.00 7.35 647 LYS A O 1
ATOM 714 N N . LEU A 1 97 ? 30.547 19.945 36.510 1.00 7.22 648 LEU A N 1
ATOM 715 C CA . LEU A 1 97 ? 29.174 20.419 36.405 1.00 7.29 648 LEU A CA 1
ATOM 716 C C . LEU A 1 97 ? 29.004 21.251 35.144 1.00 7.14 648 LEU A C 1
ATOM 717 O O . LEU A 1 97 ? 29.887 22.027 34.769 1.00 7.13 648 LEU A O 1
ATOM 722 N N . ILE A 1 98 ? 27.850 21.108 34.493 1.00 7.40 649 ILE A N 1
ATOM 723 C CA . ILE A 1 98 ? 27.616 21.883 33.280 1.00 6.66 649 ILE A CA 1
ATOM 724 C C . ILE A 1 98 ? 27.610 23.377 33.584 1.00 7.27 649 ILE A C 1
ATOM 725 O O . ILE A 1 98 ? 28.102 24.184 32.787 1.00 7.96 649 ILE A O 1
ATOM 730 N N . THR A 1 99 ? 27.085 23.767 34.751 1.00 6.44 650 THR A N 1
ATOM 731 C CA . THR A 1 99 ? 27.097 25.177 35.130 1.00 6.92 650 THR A CA 1
ATOM 732 C C . THR A 1 99 ? 28.526 25.694 35.244 1.00 8.78 650 THR A C 1
ATOM 733 O O . THR A 1 99 ? 28.818 26.830 34.856 1.00 8.75 650 THR A O 1
ATOM 737 N N . ASP A 1 100 ? 29.427 24.861 35.769 1.00 7.09 651 ASP A N 1
ATOM 738 C CA A ASP A 1 100 ? 30.834 25.229 35.849 0.54 7.88 651 ASP A CA 1
ATOM 739 C CA B ASP A 1 100 ? 30.844 25.217 35.839 0.46 7.91 651 ASP A CA 1
ATOM 740 C C . ASP A 1 100 ? 31.421 25.435 34.456 1.00 7.38 651 ASP A C 1
ATOM 741 O O . ASP A 1 100 ? 32.087 26.447 34.194 1.00 12.10 651 ASP A O 1
ATOM 750 N N . LEU A 1 101 ? 31.193 24.476 33.556 1.00 7.85 652 LEU A N 1
ATOM 751 C CA . LEU A 1 101 ? 31.724 24.581 32.205 1.00 9.58 652 LEU A CA 1
ATOM 752 C C . LEU A 1 101 ? 31.155 25.797 31.497 1.00 11.66 652 LEU A C 1
ATOM 753 O O . LEU A 1 101 ? 31.801 26.355 30.602 1.00 14.06 652 LEU A O 1
ATOM 758 N N . ASN A 1 102 ? 29.954 26.228 31.896 1.00 8.17 653 ASN A N 1
ATOM 759 C CA . ASN A 1 102 ? 29.300 27.402 31.339 1.00 7.46 653 ASN A CA 1
ATOM 760 C C . ASN A 1 102 ? 29.705 28.690 32.046 1.00 10.47 653 ASN A C 1
ATOM 761 O O . ASN A 1 102 ? 28.909 29.631 32.110 1.00 10.91 653 ASN A O 1
ATOM 766 N N . GLY A 1 103 ? 30.920 28.747 32.593 1.00 11.39 654 GLY A N 1
ATOM 767 C CA . GLY A 1 103 ? 31.400 29.954 33.238 1.00 10.91 654 GLY A CA 1
ATOM 768 C C . GLY A 1 103 ? 30.728 30.300 34.546 1.00 13.30 654 GLY A C 1
ATOM 769 O O . GLY A 1 103 ? 30.796 31.454 34.979 1.00 15.07 654 GLY A O 1
ATOM 770 N N . GLY A 1 104 ? 30.079 29.335 35.194 1.00 11.15 655 GLY A N 1
ATOM 771 C CA . GLY A 1 104 ? 29.358 29.590 36.422 1.00 10.09 655 GLY A CA 1
ATOM 772 C C . GLY A 1 104 ? 27.923 30.029 36.239 1.00 9.58 655 GLY A C 1
ATOM 773 O O . GLY A 1 104 ? 27.249 30.326 37.235 1.00 15.43 655 GLY A O 1
ATOM 774 N N . THR A 1 105 ? 27.431 30.077 35.004 1.00 10.79 656 THR A N 1
ATOM 775 C CA . THR A 1 105 ? 26.076 30.510 34.700 1.00 10.41 656 THR A CA 1
ATOM 776 C C . THR A 1 105 ? 25.213 29.290 34.441 1.00 9.40 656 THR A C 1
ATOM 777 O O . THR A 1 105 ? 25.595 28.441 33.626 1.00 8.94 656 THR A O 1
ATOM 781 N N . PRO A 1 106 ? 24.060 29.143 35.092 1.00 7.84 657 PRO A N 1
ATOM 782 C CA . PRO A 1 106 ? 23.157 28.047 34.723 1.00 6.29 657 PRO A CA 1
ATOM 783 C C . PRO A 1 106 ? 22.740 28.179 33.266 1.00 9.02 657 PRO A C 1
ATOM 784 O O . PRO A 1 106 ? 22.601 29.284 32.738 1.00 10.46 657 PRO A O 1
ATOM 788 N N . ILE A 1 107 ? 22.560 27.035 32.602 1.00 6.85 658 ILE A N 1
ATOM 789 C CA . ILE A 1 107 ? 22.275 27.092 31.174 1.00 7.13 658 ILE A CA 1
ATOM 790 C C . ILE A 1 107 ? 20.938 27.782 30.934 1.00 8.74 658 ILE A C 1
ATOM 791 O O . ILE A 1 107 ? 19.957 27.575 31.662 1.00 8.93 658 ILE A O 1
ATOM 796 N N . GLU A 1 108 ? 20.907 28.636 29.916 1.00 7.65 659 GLU A N 1
ATOM 797 C CA . GLU A 1 108 ? 19.742 29.468 29.669 1.00 8.28 659 GLU A CA 1
ATOM 798 C C . GLU A 1 108 ? 18.588 28.631 29.131 1.00 7.40 659 GLU A C 1
ATOM 799 O O . GLU A 1 108 ? 18.781 27.643 28.419 1.00 7.46 659 GLU A O 1
ATOM 805 N N . ALA A 1 109 ? 17.376 29.039 29.487 1.00 7.01 660 ALA A N 1
ATOM 806 C CA . ALA A 1 109 ? 16.188 28.385 28.974 1.00 5.41 660 ALA A CA 1
ATOM 807 C C . ALA A 1 109 ? 15.963 28.761 27.515 1.00 7.60 660 ALA A C 1
ATOM 808 O O . ALA A 1 109 ? 16.326 29.851 27.067 1.00 8.37 660 ALA A O 1
ATOM 810 N N . ASN A 1 110 ? 15.378 27.826 26.765 1.00 6.91 661 ASN A N 1
ATOM 811 C CA . ASN A 1 110 ? 14.794 28.112 25.454 1.00 6.76 661 ASN A CA 1
ATOM 812 C C . ASN A 1 110 ? 15.795 28.737 24.484 1.00 5.56 661 ASN A C 1
ATOM 813 O O . ASN A 1 110 ? 15.430 29.589 23.669 1.00 6.43 661 ASN A O 1
ATOM 818 N N . SER A 1 111 ? 17.059 28.327 24.561 1.00 6.92 662 SER A N 1
ATOM 819 C CA . SER A 1 111 ? 18.078 28.841 23.655 1.00 5.20 662 SER A CA 1
ATOM 820 C C . SER A 1 111 ? 19.269 27.898 23.689 1.00 5.88 662 SER A C 1
ATOM 821 O O . SER A 1 111 ? 19.443 27.131 24.637 1.00 5.40 662 SER A O 1
ATOM 824 N N . TRP A 1 112 ? 20.090 27.972 22.644 1.00 5.62 663 TRP A N 1
ATOM 825 C CA . TRP A 1 112 ? 21.229 27.075 22.495 1.00 5.98 663 TRP A CA 1
ATOM 826 C C . TRP A 1 112 ? 22.492 27.720 23.052 1.00 6.35 663 TRP A C 1
ATOM 827 O O . TRP A 1 112 ? 22.772 28.893 22.783 1.00 7.19 663 TRP A O 1
ATOM 838 N N . THR A 1 113 ? 23.251 26.943 23.824 1.00 5.90 664 THR A N 1
ATOM 839 C CA . THR A 1 113 ? 24.475 27.391 24.480 1.00 6.36 664 THR A CA 1
ATOM 840 C C . THR A 1 113 ? 25.603 26.443 24.111 1.00 4.65 664 THR A C 1
ATOM 841 O O . THR A 1 113 ? 25.441 25.221 24.208 1.00 5.72 664 THR A O 1
ATOM 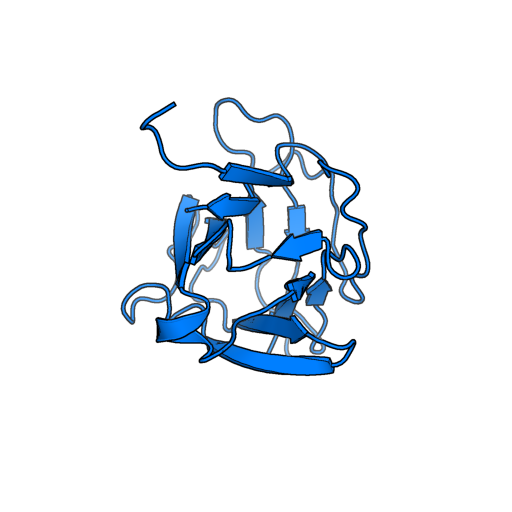845 N N . LYS A 1 114 ? 26.743 26.999 23.702 1.00 6.34 665 LYS A N 1
ATOM 846 C CA . LYS A 1 114 ? 27.934 26.195 23.462 1.00 5.15 665 LYS A CA 1
ATOM 847 C C . LYS A 1 114 ? 28.581 25.830 24.790 1.00 6.74 665 LYS A C 1
ATOM 848 O O . LYS A 1 114 ? 28.837 26.700 25.630 1.00 9.31 665 LYS A O 1
ATOM 854 N N . ILE A 1 115 ? 28.855 24.542 24.974 1.00 4.72 666 ILE A N 1
ATOM 855 C CA . ILE A 1 115 ? 29.585 24.042 26.133 1.00 5.48 666 ILE A CA 1
ATOM 856 C C . ILE A 1 115 ? 30.884 23.423 25.638 1.00 6.68 666 ILE A C 1
ATOM 857 O O . ILE A 1 115 ? 30.871 22.596 24.720 1.00 7.41 666 ILE A O 1
ATOM 862 N N . LYS A 1 116 ? 32.000 23.818 26.246 1.00 6.62 667 LYS A N 1
ATOM 863 C CA . LYS A 1 116 ? 33.312 23.310 25.874 1.00 7.03 667 LYS A CA 1
ATOM 864 C C . LYS A 1 116 ? 34.061 22.895 27.128 1.00 6.95 667 LYS A C 1
ATOM 865 O O . LYS A 1 116 ? 34.065 23.620 28.129 1.00 9.84 667 LYS A O 1
ATOM 871 N N . ALA A 1 117 ? 34.710 21.733 27.068 1.00 6.74 668 ALA A N 1
ATOM 872 C CA . ALA A 1 117 ? 35.547 21.256 28.157 1.00 8.30 668 ALA A CA 1
ATOM 873 C C . ALA A 1 117 ? 36.880 20.793 27.594 1.00 8.66 668 ALA A C 1
ATOM 874 O O . ALA A 1 117 ? 36.927 20.092 26.579 1.00 7.98 668 ALA A O 1
ATOM 876 N N . SER A 1 118 ? 37.961 21.192 28.260 1.00 7.37 669 SER A N 1
ATOM 877 C CA . SER A 1 118 ? 39.306 20.791 27.873 1.00 6.35 669 SER A CA 1
ATOM 878 C C . SER A 1 118 ? 39.649 19.489 28.586 1.00 7.73 669 SER A C 1
ATOM 879 O O . SER A 1 118 ? 39.499 19.388 29.807 1.00 7.50 669 SER A O 1
ATOM 882 N N . PHE A 1 119 ? 40.103 18.491 27.827 1.00 6.47 670 PHE A N 1
ATOM 883 C CA . PHE A 1 119 ? 40.461 17.217 28.443 1.00 6.08 670 PHE A CA 1
ATOM 884 C C . PHE A 1 119 ? 41.504 17.409 29.544 1.00 9.09 670 PHE A C 1
ATOM 885 O O . PHE A 1 119 ? 41.347 16.896 30.657 1.00 10.23 670 PHE A O 1
ATOM 893 N N . ILE A 1 120 ? 42.562 18.179 29.266 1.00 7.51 671 ILE A N 1
ATOM 894 C CA . ILE A 1 120 ? 43.618 18.348 30.262 1.00 8.65 671 ILE A CA 1
ATOM 895 C C . ILE A 1 120 ? 43.228 19.372 31.327 1.00 8.72 671 ILE A C 1
ATOM 896 O O . ILE A 1 120 ? 43.444 19.143 32.521 1.00 11.37 671 ILE A O 1
ATOM 901 N N . ASP A 1 121 ? 42.644 20.505 30.927 1.00 10.51 672 ASP A N 1
ATOM 902 C CA . ASP A 1 121 ? 42.402 21.585 31.881 1.00 11.66 672 ASP A CA 1
ATOM 903 C C . ASP A 1 121 ? 41.236 21.264 32.804 1.00 9.65 672 ASP A C 1
ATOM 904 O O . ASP A 1 121 ? 41.276 21.587 33.997 1.00 11.30 672 ASP A O 1
ATOM 909 N N . ASP A 1 122 ? 40.187 20.650 32.270 1.00 9.60 673 ASP A N 1
ATOM 910 C CA . ASP A 1 122 ? 38.974 20.419 33.038 1.00 9.78 673 ASP A CA 1
ATOM 911 C C . ASP A 1 122 ? 38.889 19.018 33.621 1.00 15.44 673 ASP A C 1
ATOM 912 O O . ASP A 1 122 ? 38.292 18.842 34.686 1.00 15.00 673 ASP A O 1
ATOM 917 N N . PHE A 1 123 ? 39.479 18.022 32.963 1.00 13.25 674 PHE A N 1
ATOM 918 C CA . PHE A 1 123 ? 39.382 16.647 33.423 1.00 14.98 674 PHE A CA 1
ATOM 919 C C . PHE A 1 123 ? 40.715 16.048 33.844 1.00 18.35 674 PHE A C 1
ATOM 920 O O . PHE A 1 123 ? 40.725 14.955 34.420 1.00 18.35 674 PHE A O 1
ATOM 928 N N . LYS A 1 124 ? 41.833 16.734 33.590 1.00 13.22 675 LYS A N 1
ATOM 929 C CA . LYS A 1 124 ? 43.164 16.204 33.889 1.00 17.58 675 LYS A CA 1
ATOM 930 C C . LYS A 1 124 ? 43.393 14.853 33.218 1.00 13.74 675 LYS A C 1
ATOM 931 O O . LYS A 1 124 ? 44.120 14.000 33.732 1.00 19.00 675 LYS A O 1
ATOM 933 N N . VAL A 1 125 ? 42.766 14.651 32.063 1.00 11.28 676 VAL A N 1
ATOM 934 C CA . VAL A 1 125 ? 42.863 13.397 31.330 1.00 10.86 676 VAL A CA 1
ATOM 935 C C . VAL A 1 125 ? 43.614 13.629 30.031 1.00 14.26 676 VAL A C 1
ATOM 936 O O . VAL A 1 125 ? 43.565 14.712 29.435 1.00 17.74 676 VAL A O 1
ATOM 940 N N . SER A 1 126 ? 44.325 12.592 29.603 1.00 12.34 677 SER A N 1
ATOM 941 C CA . SER A 1 126 ? 44.993 12.564 28.313 1.00 13.08 677 SER A CA 1
ATOM 942 C C . SER A 1 126 ? 45.085 11.110 27.871 1.00 11.78 677 SER A C 1
ATOM 943 O O . SER A 1 126 ? 44.694 10.196 28.600 1.00 12.97 677 SER A O 1
ATOM 946 N N . GLY A 1 127 ? 45.606 10.899 26.668 1.00 15.73 678 GLY A N 1
ATOM 947 C CA . GLY A 1 127 ? 45.620 9.569 26.090 1.00 10.68 678 GLY A CA 1
ATOM 948 C C . GLY A 1 127 ? 44.358 9.307 25.295 1.00 9.24 678 GLY A C 1
ATOM 949 O O . GLY A 1 127 ? 43.781 10.229 24.713 1.00 10.73 678 GLY A O 1
ATOM 950 N N . LYS A 1 128 ? 43.898 8.063 25.273 1.00 9.36 679 LYS A N 1
ATOM 951 C CA . LYS A 1 128 ? 42.727 7.693 24.488 1.00 7.54 679 LYS A CA 1
ATOM 952 C C . LYS A 1 128 ? 41.479 7.675 25.366 1.00 10.40 679 LYS A C 1
ATOM 953 O O . LYS A 1 128 ? 41.465 7.046 26.431 1.00 13.20 679 LYS A O 1
ATOM 959 N N . VAL A 1 129 ? 40.446 8.392 24.922 1.00 8.24 680 VAL A N 1
ATOM 960 C CA . VAL A 1 129 ? 39.181 8.531 25.635 1.00 9.19 680 VAL A CA 1
ATOM 961 C C . VAL A 1 129 ? 38.153 7.628 24.965 1.00 7.96 680 VAL A C 1
ATOM 962 O O . VAL A 1 129 ? 38.108 7.532 23.729 1.00 9.43 680 VAL A O 1
ATOM 966 N N . ASP A 1 130 ? 37.326 6.961 25.778 1.00 7.36 681 ASP A N 1
ATOM 967 C CA . ASP A 1 130 ? 36.348 5.991 25.295 1.00 7.32 681 ASP A CA 1
ATOM 968 C C . ASP A 1 130 ? 34.953 6.570 25.101 1.00 8.75 681 ASP A C 1
ATOM 969 O O . ASP A 1 130 ? 34.113 5.913 24.473 1.00 8.90 681 ASP A O 1
ATOM 974 N N . GLY A 1 131 ? 34.674 7.748 25.632 1.00 7.59 682 GLY A N 1
ATOM 975 C CA . GLY A 1 131 ? 33.354 8.324 25.486 1.00 9.00 682 GLY A CA 1
ATOM 976 C C . GLY A 1 131 ? 33.124 9.437 26.484 1.00 9.22 682 GLY A C 1
ATOM 977 O O . GLY A 1 131 ? 33.978 9.762 27.310 1.00 7.47 682 GLY A O 1
ATOM 978 N N . ILE A 1 132 ? 31.942 10.036 26.367 1.00 8.25 683 ILE A N 1
ATOM 979 C CA A ILE A 1 132 ? 31.513 11.162 27.189 0.49 7.80 683 ILE A CA 1
ATOM 980 C CA B ILE A 1 132 ? 31.533 11.111 27.255 0.51 7.74 683 ILE A CA 1
ATOM 981 C C . ILE A 1 132 ? 30.071 10.906 27.607 1.00 8.06 683 ILE A C 1
ATOM 982 O O . ILE A 1 132 ? 29.276 10.403 26.807 1.00 7.56 683 ILE A O 1
ATOM 991 N N . TRP A 1 133 ? 29.720 11.265 28.837 1.00 6.10 684 TRP A N 1
ATOM 992 C CA . TRP A 1 133 ? 28.322 11.204 29.226 1.00 7.92 684 TRP A CA 1
ATOM 993 C C . TRP A 1 133 ? 27.861 12.493 29.893 1.00 7.52 684 TRP A C 1
ATOM 994 O O . TRP A 1 133 ? 28.656 13.247 30.464 1.00 7.79 684 TRP A O 1
ATOM 1005 N N . ILE A 1 134 ? 26.561 12.745 29.767 1.00 6.20 685 ILE A N 1
ATOM 1006 C CA . ILE A 1 134 ? 25.892 13.905 30.341 1.00 6.02 685 ILE A CA 1
ATOM 1007 C C . ILE A 1 134 ? 24.796 13.342 31.236 1.00 5.18 685 ILE A C 1
ATOM 1008 O O . ILE A 1 134 ? 23.854 12.706 30.745 1.00 5.77 685 ILE A O 1
ATOM 1013 N N . GLN A 1 135 ? 24.929 13.543 32.546 1.00 6.13 686 GLN A N 1
ATOM 1014 C CA . GLN A 1 135 ? 24.166 12.793 33.535 1.00 7.12 686 GLN A CA 1
ATOM 1015 C C . GLN A 1 135 ? 23.360 13.704 34.451 1.00 7.23 686 GLN A C 1
ATOM 1016 O O . GLN A 1 135 ? 23.858 14.736 34.916 1.00 6.56 686 GLN A O 1
ATOM 1022 N N . ASP A 1 136 ? 22.120 13.294 34.724 1.00 6.13 687 ASP A N 1
ATOM 1023 C CA . ASP A 1 136 ? 21.318 13.918 35.766 1.00 6.95 687 ASP A CA 1
ATOM 1024 C C . ASP A 1 136 ? 21.967 13.699 37.124 1.00 7.14 687 ASP A C 1
ATOM 1025 O O . ASP A 1 136 ? 22.347 12.577 37.471 1.00 7.86 687 ASP A O 1
ATOM 1030 N N . ILE A 1 137 ? 22.075 14.767 37.912 1.00 7.03 688 ILE A N 1
ATOM 1031 C CA . ILE A 1 137 ? 22.542 14.656 39.288 1.00 7.46 688 ILE A CA 1
ATOM 1032 C C . ILE A 1 137 ? 21.490 15.059 40.307 1.00 7.88 688 ILE A C 1
ATOM 1033 O O . ILE A 1 137 ? 21.782 15.068 41.505 1.00 10.29 688 ILE A O 1
ATOM 1038 N N . LYS A 1 138 ? 20.277 15.396 39.870 1.00 7.20 689 LYS A N 1
ATOM 1039 C CA . LYS A 1 138 ? 19.207 15.802 40.774 1.00 9.03 689 LYS A CA 1
ATOM 1040 C C . LYS A 1 138 ? 18.357 14.640 41.262 1.00 11.41 689 LYS A C 1
ATOM 1041 O O . LYS A 1 138 ? 17.859 14.685 42.392 1.00 11.33 689 LYS A O 1
ATOM 1047 N N . GLY A 1 139 ? 18.166 13.612 40.441 1.00 10.67 690 GLY A N 1
ATOM 1048 C CA . GLY A 1 139 ? 17.277 12.526 40.805 1.00 11.42 690 GLY A CA 1
ATOM 1049 C C . GLY A 1 139 ? 15.840 12.876 40.482 1.00 11.86 690 GLY A C 1
ATOM 1050 O O . GLY A 1 139 ? 15.211 12.239 39.633 1.00 10.63 690 GLY A O 1
ATOM 1051 N N . ASP A 1 140 ? 15.320 13.902 41.150 1.00 11.34 691 ASP A N 1
ATOM 1052 C CA . ASP A 1 140 ? 14.007 14.431 40.816 1.00 11.58 691 ASP A CA 1
ATOM 1053 C C . ASP A 1 140 ? 13.986 14.876 39.356 1.00 11.49 691 ASP A C 1
ATOM 1054 O O . ASP A 1 140 ? 15.000 15.316 38.805 1.00 12.61 691 ASP A O 1
ATOM 1059 N N . THR A 1 141 ? 12.819 14.756 38.725 1.00 11.95 692 THR A N 1
ATOM 1060 C CA . THR A 1 141 ? 12.711 15.047 37.300 1.00 10.15 692 THR A CA 1
ATOM 1061 C C . THR A 1 141 ? 13.006 16.514 37.014 1.00 10.08 692 THR A C 1
ATOM 1062 O O . THR A 1 141 ? 12.451 17.413 37.654 1.00 12.93 692 THR A O 1
ATOM 1066 N N . GLN A 1 142 ? 13.881 16.747 36.042 1.00 7.81 693 GLN A N 1
ATOM 1067 C CA . GLN A 1 142 ? 14.196 18.074 35.544 1.00 8.42 693 GLN A CA 1
ATOM 1068 C C . GLN A 1 142 ? 13.590 18.246 34.160 1.00 7.99 693 GLN A C 1
ATOM 1069 O O . GLN A 1 142 ? 13.299 17.273 33.459 1.00 8.07 693 GLN A O 1
ATOM 1075 N N . SER A 1 143 ? 13.406 19.503 33.772 1.00 7.21 694 SER A N 1
ATOM 1076 C CA . SER A 1 143 ? 12.867 19.793 32.452 1.00 6.79 694 SER A CA 1
ATOM 1077 C C . SER A 1 143 ? 13.826 19.309 31.368 1.00 5.03 694 SER A C 1
ATOM 1078 O O . SER A 1 143 ? 15.048 19.370 31.519 1.00 6.82 694 SER A O 1
ATOM 1081 N N . THR A 1 144 ? 13.251 18.836 30.265 1.00 5.33 695 THR A N 1
ATOM 1082 C CA . THR A 1 144 ? 14.014 18.237 29.178 1.00 4.78 695 THR A CA 1
ATOM 1083 C C . THR A 1 144 ? 15.043 19.209 28.602 1.00 5.13 695 THR A C 1
ATOM 1084 O O . THR A 1 144 ? 14.778 20.404 28.431 1.00 6.55 695 THR A O 1
ATOM 1088 N N . VAL A 1 145 ? 16.224 18.680 28.296 1.00 4.42 696 VAL A N 1
ATOM 1089 C CA . VAL A 1 145 ? 17.265 19.419 27.599 1.00 3.49 696 VAL A CA 1
ATOM 1090 C C . VAL A 1 145 ? 17.445 18.822 26.213 1.00 4.97 696 VAL A C 1
ATOM 1091 O O . VAL A 1 145 ? 17.014 17.702 25.924 1.00 5.38 696 VAL A O 1
ATOM 1095 N N . TYR A 1 146 ? 18.102 19.588 25.348 1.00 4.28 697 TYR A N 1
ATOM 1096 C CA . TYR A 1 146 ? 18.365 19.184 23.977 1.00 4.49 697 TYR A CA 1
ATOM 1097 C C . TYR A 1 146 ? 19.846 19.375 23.696 1.00 5.43 697 TYR A C 1
ATOM 1098 O O . TYR A 1 146 ? 20.431 20.388 24.089 1.00 4.57 697 TYR A O 1
ATOM 1107 N N . ILE A 1 147 ? 20.452 18.385 23.045 1.00 5.39 698 ILE A N 1
ATOM 1108 C CA . ILE A 1 147 ? 21.891 18.345 22.808 1.00 4.22 698 ILE A CA 1
ATOM 1109 C C . ILE A 1 147 ? 22.143 18.185 21.316 1.00 5.58 698 ILE A C 1
ATOM 1110 O O . ILE A 1 147 ? 21.472 17.396 20.641 1.00 6.25 698 ILE A O 1
ATOM 1115 N N . SER A 1 148 ? 23.119 18.931 20.804 1.00 5.78 699 SER A N 1
ATOM 1116 C CA . SER A 1 148 ? 23.341 19.020 19.371 1.00 5.19 699 SER A CA 1
ATOM 1117 C C . SER A 1 148 ? 24.808 19.325 19.121 1.00 5.33 699 SER A C 1
ATOM 1118 O O . SER A 1 148 ? 25.495 19.869 19.985 1.00 5.61 699 SER A O 1
ATOM 1121 N N . ASN A 1 149 ? 25.288 18.942 17.940 1.00 4.66 700 ASN A N 1
ATOM 1122 C CA A ASN A 1 149 ? 26.641 19.278 17.497 0.44 6.33 700 ASN A CA 1
ATOM 1123 C CA B ASN A 1 149 ? 26.641 19.285 17.498 0.56 6.34 700 ASN A CA 1
ATOM 1124 C C . ASN A 1 149 ? 27.691 18.894 18.540 1.00 5.97 700 ASN A C 1
ATOM 1125 O O . ASN A 1 149 ? 28.505 19.709 18.980 1.00 7.15 700 ASN A O 1
ATOM 1134 N N . ILE A 1 150 ? 27.661 17.628 18.947 1.00 4.71 701 ILE A N 1
ATOM 1135 C CA . ILE A 1 150 ? 28.690 17.095 19.835 1.00 5.72 701 ILE A CA 1
ATOM 1136 C C . ILE A 1 150 ? 29.925 16.815 18.992 1.00 4.42 701 ILE A C 1
ATOM 1137 O O . ILE A 1 150 ? 29.836 16.162 17.946 1.00 6.35 701 ILE A O 1
ATOM 1142 N N . ILE A 1 151 ? 31.075 17.326 19.423 1.00 5.03 702 ILE A N 1
ATOM 1143 C CA . ILE A 1 151 ? 32.255 17.318 18.565 1.00 5.24 702 ILE A CA 1
ATOM 1144 C C . ILE A 1 151 ? 33.501 17.359 19.442 1.00 5.44 702 ILE A C 1
ATOM 1145 O O . ILE A 1 151 ? 33.540 18.056 20.461 1.00 7.99 702 ILE A O 1
ATOM 1150 N N . ALA A 1 152 ? 34.514 16.588 19.055 1.00 4.74 703 ALA A N 1
ATOM 1151 C CA . ALA A 1 152 ? 35.838 16.689 19.650 1.00 6.09 703 ALA A CA 1
ATOM 1152 C C . ALA A 1 152 ? 36.680 17.612 18.782 1.00 6.20 703 ALA A C 1
ATOM 1153 O O . ALA A 1 152 ? 36.588 17.571 17.552 1.00 8.02 703 ALA A O 1
ATOM 1155 N N . THR A 1 153 ? 37.492 18.458 19.420 1.00 5.51 704 THR A N 1
ATOM 1156 C CA . THR A 1 153 ? 38.183 19.517 18.695 1.00 6.01 704 THR A CA 1
ATOM 1157 C C . THR A 1 153 ? 39.622 19.667 19.166 1.00 7.06 704 THR A C 1
ATOM 1158 O O . THR A 1 153 ? 39.929 19.527 20.355 1.00 5.81 704 THR A O 1
ATOM 1162 N N . ALA A 1 154 ? 40.498 19.993 18.218 1.00 6.04 705 ALA A N 1
ATOM 1163 C CA . ALA A 1 154 ? 41.845 20.445 18.542 1.00 8.86 705 ALA A CA 1
ATOM 1164 C C . ALA A 1 154 ? 41.785 21.892 19.021 1.00 8.59 705 ALA A C 1
ATOM 1165 O O . ALA A 1 154 ? 40.750 22.560 18.871 1.00 8.51 705 ALA A O 1
#

Solvent-accessible surface area: 6947 Å² total; per-residue (Å²): 120,118,165,33,102,64,32,29,2,0,41,29,20,55,92,78,119,6,90,50,112,25,127,10,70,60,43,42,95,21,100,114,33,43,27,115,84,39,95,28,0,0,12,1,40,0,53,77,120,4,0,2,24,4,0,10,132,67,52,1,43,26,121,57,22,84,12,2,16,4,19,0,4,0,4,92,68,4,51,3,89,1,73,0,0,0,8,57,112,90,53,60,65,24,48,51,93,0,39,72,28,31,74,51,76,66,3,107,25,104,45,67,26,115,1,111,2,17,2,108,121,47,11,87,8,57,30,89,0,4,0,11,33,6,20,0,59,101,17,102,93,11,40,37,0,29,0,0,42,8,44,0,20,64

Organism: Dictyostelium discoideum (NCBI:txid44689)

GO terms:
  GO:0005576 extracellular region (C, IDA)
  GO:0030248 cellulose binding (F, IDA)
  GO:0008810 cellulase activity (F, IDA)
  GO:0009847 spore germination (P, IEP)